Protein AF-A0A851FUX0-F1 (afdb_monomer_lite)

Foldseek 3Di:
DPDPVVVVVVVLVVCVVPPVVCLVVSDDPVSPDPPPPQFDDKDKDAWDDDPHDIGGWIWIARPVVRDIDTDD

Sequence (72 aa):
KIDAHCRDLVDEAKNYLLLPLERPNMQGPRTRSRKPLRYGEVLYAVGGWCSGDAIASVERMDARTGEWRCVA

pLDDT: mean 89.7, std 10.46, range [58.06, 97.81]

Secondary structure (DSSP, 8-state):
---HHHHHHHHHHHHHHH-TTTGGG--STTTS-----TTT--EEEEEEEETTEEEEEEEEEETTTTEEEE--

Organism: Pitta sordida (NCBI:txid9163)

Radius of gyration: 18.77 Å; chains: 1; bounding box: 36×46×39 Å

Structure (mmCIF, N/CA/C/O backbone):
data_AF-A0A851FUX0-F1
#
_entry.id   AF-A0A851FUX0-F1
#
loop_
_atom_site.group_PDB
_atom_site.id
_atom_site.type_symbol
_atom_site.label_atom_id
_atom_site.label_alt_id
_atom_site.label_comp_i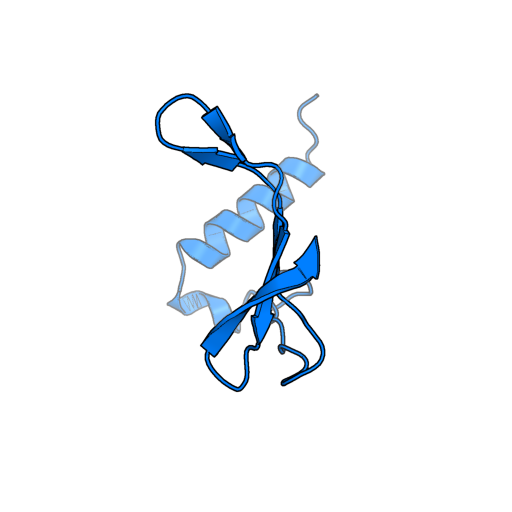d
_atom_site.label_asym_id
_atom_site.label_entity_id
_atom_site.label_seq_id
_atom_site.pdbx_PDB_ins_code
_atom_site.Cartn_x
_atom_site.Cartn_y
_atom_site.Cartn_z
_atom_site.occupancy
_atom_site.B_iso_or_equiv
_atom_site.auth_seq_id
_atom_site.auth_comp_id
_atom_site.auth_asym_id
_atom_site.auth_atom_id
_atom_site.pdbx_PDB_model_num
ATOM 1 N N . LYS A 1 1 ? 0.828 28.847 -4.810 1.00 58.06 1 LYS A N 1
ATOM 2 C CA . LYS A 1 1 ? -0.507 29.058 -4.198 1.00 58.06 1 LYS A CA 1
ATOM 3 C C . LYS A 1 1 ? -0.507 28.358 -2.847 1.00 58.06 1 LYS A C 1
ATOM 5 O O . LYS A 1 1 ? -0.267 27.161 -2.829 1.00 58.06 1 LYS A O 1
ATOM 10 N N . ILE A 1 2 ? -0.692 29.094 -1.752 1.00 70.62 2 ILE A N 1
ATOM 11 C CA . ILE A 1 2 ? -0.924 28.510 -0.424 1.00 70.62 2 ILE A CA 1
ATOM 12 C C . ILE A 1 2 ? -2.422 28.237 -0.368 1.00 70.62 2 ILE A C 1
ATOM 14 O O . ILE A 1 2 ? -3.212 29.155 -0.171 1.00 70.62 2 ILE A O 1
ATOM 18 N N . ASP A 1 3 ? -2.812 27.009 -0.691 1.00 89.38 3 ASP A N 1
ATOM 19 C CA . ASP A 1 3 ? -4.205 26.593 -0.597 1.00 89.38 3 ASP A CA 1
ATOM 20 C C . ASP A 1 3 ? -4.514 26.288 0.872 1.00 89.38 3 ASP A C 1
ATOM 22 O O . ASP A 1 3 ? -3.887 25.415 1.480 1.00 89.38 3 ASP A O 1
ATOM 26 N N . ALA A 1 4 ? -5.448 27.043 1.449 1.00 91.56 4 ALA A N 1
ATOM 27 C CA . ALA A 1 4 ? -5.868 26.860 2.831 1.00 91.56 4 ALA A CA 1
ATOM 28 C C . ALA A 1 4 ? -6.378 25.433 3.077 1.00 91.56 4 ALA A C 1
ATOM 30 O O . ALA A 1 4 ? -6.067 24.856 4.114 1.00 91.56 4 ALA A O 1
ATOM 31 N N . HIS A 1 5 ? -7.047 24.832 2.090 1.00 93.19 5 HIS A N 1
ATOM 32 C CA . HIS A 1 5 ? -7.546 23.470 2.185 1.00 93.19 5 HIS A CA 1
ATOM 33 C C . HIS A 1 5 ? -6.406 22.452 2.279 1.00 93.19 5 HIS A C 1
ATOM 35 O O . HIS A 1 5 ? -6.436 21.555 3.118 1.00 93.19 5 HIS A O 1
ATOM 41 N N . CYS A 1 6 ? -5.357 22.614 1.467 1.00 93.25 6 CYS A N 1
ATOM 42 C CA . CYS A 1 6 ? -4.178 21.752 1.545 1.00 93.25 6 CYS A CA 1
ATOM 43 C C . CYS A 1 6 ? -3.475 21.872 2.902 1.00 93.25 6 CYS A C 1
ATOM 45 O O . CYS A 1 6 ? -3.030 20.863 3.446 1.00 93.25 6 CYS A O 1
ATOM 47 N N . ARG A 1 7 ? -3.388 23.089 3.457 1.00 94.56 7 ARG A N 1
ATOM 48 C CA . ARG A 1 7 ? -2.811 23.312 4.790 1.00 94.56 7 ARG A CA 1
ATOM 49 C C . ARG A 1 7 ? -3.625 22.592 5.868 1.00 94.56 7 ARG A C 1
ATOM 51 O O . ARG A 1 7 ? -3.037 21.876 6.669 1.00 94.56 7 ARG A O 1
ATOM 58 N N . ASP A 1 8 ? -4.950 22.709 5.836 1.00 94.19 8 ASP A N 1
ATOM 59 C CA . ASP A 1 8 ? -5.828 22.063 6.818 1.00 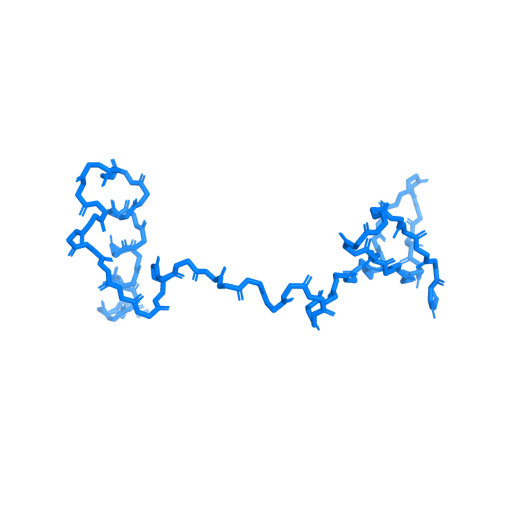94.19 8 ASP A CA 1
ATOM 60 C C . ASP A 1 8 ? -5.707 20.527 6.780 1.00 94.19 8 ASP A C 1
ATOM 62 O O . ASP A 1 8 ? -5.698 19.883 7.827 1.00 94.19 8 ASP A O 1
ATOM 66 N N . LEU A 1 9 ? -5.532 19.929 5.592 1.00 93.75 9 LEU A N 1
ATOM 67 C CA . LEU A 1 9 ? -5.290 18.484 5.447 1.00 93.75 9 LEU A CA 1
ATOM 68 C C . LEU A 1 9 ? -3.954 18.041 6.065 1.00 93.75 9 LEU A C 1
ATOM 70 O O . LEU A 1 9 ? -3.864 16.963 6.655 1.00 93.75 9 LEU A O 1
ATOM 74 N N . VAL A 1 10 ? -2.907 18.858 5.926 1.00 94.12 10 VAL A N 1
ATOM 75 C CA . VAL A 1 10 ? -1.599 18.580 6.538 1.00 94.12 10 VAL A CA 1
ATOM 76 C C . VAL A 1 10 ? -1.673 18.736 8.056 1.00 94.12 10 VAL A C 1
ATOM 78 O O . VAL A 1 10 ? -1.131 17.895 8.775 1.00 94.12 10 VAL A O 1
ATOM 81 N N . ASP A 1 11 ? -2.376 19.758 8.545 1.00 94.56 11 ASP A N 1
ATOM 82 C CA . ASP A 1 11 ? -2.591 19.984 9.976 1.00 94.56 11 ASP A CA 1
ATOM 83 C C . ASP A 1 11 ? -3.409 18.835 10.606 1.00 94.56 11 ASP A C 1
ATOM 85 O O . ASP A 1 11 ? -3.025 18.318 11.657 1.00 94.56 11 ASP A O 1
ATOM 89 N N . GLU A 1 12 ? -4.464 18.352 9.931 1.00 94.75 12 GLU A N 1
ATOM 90 C CA . GLU A 1 12 ? -5.232 17.153 10.316 1.00 94.75 12 GLU A CA 1
ATOM 91 C C . GLU A 1 12 ? -4.307 15.934 10.482 1.00 94.75 12 GLU A C 1
ATOM 93 O O . GLU A 1 12 ? -4.301 15.281 11.531 1.00 94.75 12 GLU A O 1
ATOM 98 N N . ALA A 1 13 ? -3.482 15.647 9.467 1.00 94.56 13 ALA A N 1
ATOM 99 C CA . ALA A 1 13 ? -2.574 14.502 9.474 1.00 94.56 13 ALA A CA 1
ATOM 100 C C . ALA A 1 13 ? -1.497 14.612 10.565 1.00 94.56 13 ALA A C 1
ATOM 102 O O . ALA A 1 13 ? -1.202 13.633 11.260 1.00 94.56 13 ALA A O 1
ATOM 103 N N . LYS A 1 14 ? -0.924 15.808 10.741 1.00 95.88 14 LYS A N 1
ATOM 104 C CA . LYS A 1 14 ? 0.097 16.087 11.753 1.00 95.88 14 LYS A CA 1
ATOM 105 C C . LYS A 1 14 ? -0.459 15.896 13.161 1.00 95.88 14 LYS A C 1
ATOM 107 O O . LYS A 1 14 ? 0.166 15.205 13.962 1.00 95.88 14 LYS A O 1
ATOM 112 N N . ASN A 1 15 ? -1.632 16.454 13.453 1.00 95.56 15 ASN A N 1
ATOM 113 C CA . ASN A 1 15 ? -2.261 16.328 14.767 1.00 95.56 15 ASN A CA 1
ATOM 114 C C . ASN A 1 15 ? -2.596 14.868 15.083 1.00 95.56 15 ASN A C 1
ATOM 116 O O . ASN A 1 15 ? -2.231 14.379 16.149 1.00 95.56 15 ASN A O 1
ATOM 120 N N . TYR A 1 16 ? -3.179 14.129 14.134 1.00 94.62 16 TYR A N 1
ATOM 121 C CA . TYR A 1 16 ? -3.488 12.710 14.333 1.00 94.62 16 TYR A CA 1
ATOM 122 C C . TYR A 1 16 ? -2.241 11.861 14.638 1.00 94.62 16 TYR A C 1
ATOM 124 O O . TYR A 1 16 ? -2.276 10.943 15.470 1.00 94.62 16 TYR A O 1
ATOM 132 N N . LEU A 1 17 ? -1.120 12.156 13.972 1.00 94.06 17 LEU A N 1
ATOM 133 C CA . LEU A 1 17 ? 0.150 11.473 14.207 1.00 94.06 17 LEU A CA 1
ATOM 134 C C . LEU A 1 17 ? 0.730 11.818 15.585 1.00 94.06 17 LEU A C 1
ATOM 136 O O . LEU A 1 17 ? 1.093 10.902 16.325 1.00 94.06 17 LEU A O 1
ATOM 140 N N . LEU A 1 18 ? 0.797 13.111 15.914 1.00 97.06 18 LEU A N 1
ATOM 141 C CA . LEU A 1 18 ? 1.510 13.633 17.083 1.00 97.06 18 LEU A CA 1
ATOM 142 C C . LEU A 1 18 ? 0.704 13.583 18.392 1.00 97.06 18 LEU A C 1
ATOM 144 O O . LEU A 1 18 ? 1.309 13.651 19.459 1.00 97.06 18 LEU A O 1
ATOM 148 N N . LEU A 1 19 ? -0.626 13.432 18.340 1.00 96.12 19 LEU A N 1
ATOM 149 C CA . LEU A 1 19 ? -1.517 13.475 19.509 1.00 96.12 19 LEU A CA 1
ATOM 150 C C . LEU A 1 19 ? -2.278 12.145 19.690 1.00 96.12 19 LEU A C 1
ATOM 152 O O . LEU A 1 19 ? -3.494 12.076 19.503 1.00 96.12 19 LEU A O 1
ATOM 156 N N . PRO A 1 20 ? -1.592 11.045 20.068 1.00 93.25 20 PRO A N 1
ATOM 157 C CA . PRO A 1 20 ? -2.200 9.716 20.153 1.00 93.25 20 PRO A CA 1
ATOM 158 C C . PRO A 1 20 ? -3.351 9.620 21.164 1.00 93.25 20 PRO A C 1
ATOM 160 O O . PRO A 1 20 ? -4.301 8.878 20.919 1.00 93.25 20 PRO A O 1
ATOM 163 N N . LEU A 1 21 ? -3.290 10.383 22.261 1.00 96.94 21 LEU A N 1
ATOM 164 C CA . LEU A 1 21 ? -4.337 10.424 23.291 1.00 96.94 21 LEU A CA 1
ATOM 165 C C . LEU A 1 21 ? -5.614 11.130 22.812 1.00 96.94 21 LEU A C 1
ATOM 167 O O . LEU A 1 21 ? -6.693 10.854 23.328 1.00 96.94 21 LEU A O 1
ATOM 171 N N . GLU A 1 22 ? -5.511 11.999 21.805 1.00 95.25 22 GLU A N 1
ATOM 172 C CA . GLU A 1 22 ? -6.648 12.751 21.264 1.00 95.25 22 GLU A CA 1
ATOM 173 C C . GLU A 1 22 ? -7.300 12.076 20.052 1.00 95.25 22 GLU A C 1
ATOM 175 O O . GLU A 1 22 ? -8.390 12.470 19.637 1.00 95.25 22 GLU A O 1
ATOM 180 N N . ARG A 1 23 ? -6.694 11.012 19.507 1.00 93.69 23 ARG A N 1
ATOM 181 C CA . ARG A 1 23 ? -7.225 10.265 18.353 1.00 93.69 23 ARG A CA 1
ATOM 182 C C . ARG A 1 23 ? -8.700 9.855 18.472 1.00 93.69 23 ARG A C 1
ATOM 184 O O . ARG A 1 23 ? -9.374 9.910 17.440 1.00 93.69 23 ARG A O 1
ATOM 191 N N . PRO A 1 24 ? -9.250 9.479 19.649 1.00 94.00 24 PRO A N 1
ATOM 192 C CA . PRO A 1 24 ? -10.684 9.200 19.778 1.00 94.00 24 PRO A CA 1
ATOM 193 C C . PRO A 1 24 ? -11.584 10.371 19.353 1.00 94.00 24 PRO A C 1
ATOM 195 O O . PRO A 1 24 ? -12.687 10.139 18.870 1.00 94.00 24 PRO A O 1
ATOM 198 N N . ASN A 1 25 ? -11.091 11.608 19.458 1.00 94.06 25 ASN A N 1
ATOM 199 C CA . ASN A 1 25 ? -11.804 12.832 19.086 1.00 94.06 25 ASN A CA 1
ATOM 200 C C . ASN A 1 25 ? -11.495 13.308 17.654 1.00 94.06 25 ASN A C 1
ATOM 202 O O . ASN A 1 25 ? -12.140 14.225 17.160 1.00 94.06 25 ASN A O 1
ATOM 206 N N . MET A 1 26 ? -10.531 12.688 16.967 1.00 93.44 26 MET A N 1
ATOM 207 C CA . MET A 1 26 ? -10.081 13.059 15.615 1.00 93.44 26 MET A CA 1
ATOM 208 C C . MET A 1 26 ? -10.612 12.098 14.538 1.00 93.44 26 MET A C 1
ATOM 210 O O . MET A 1 26 ? -9.955 11.842 13.527 1.00 93.44 26 MET A O 1
ATOM 214 N N . GLN A 1 27 ? -11.779 11.493 14.764 1.00 91.69 27 GLN A N 1
ATOM 215 C CA . GLN A 1 27 ? -12.356 10.518 13.839 1.00 91.69 27 GLN A CA 1
ATOM 216 C C . GLN A 1 27 ? -12.941 11.205 12.599 1.00 91.69 27 GLN A C 1
ATOM 218 O O . GLN A 1 27 ? -13.702 12.163 12.693 1.00 91.69 27 GLN A O 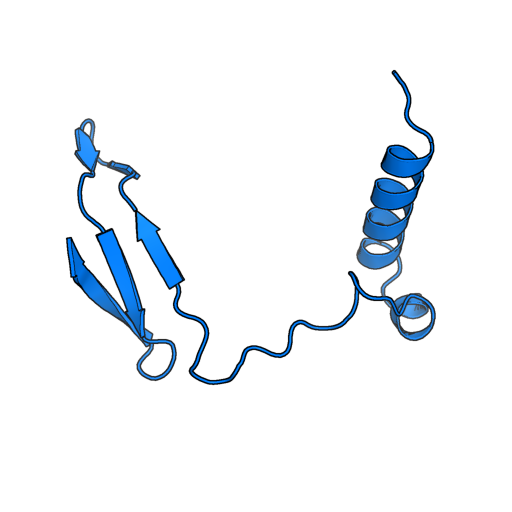1
ATOM 223 N N . GLY A 1 28 ? -12.614 10.677 11.424 1.00 88.94 28 GLY A N 1
ATOM 224 C CA . GLY A 1 28 ? -13.050 11.200 10.139 1.00 88.94 28 GLY A CA 1
ATOM 225 C C . GLY A 1 28 ? -12.774 10.215 9.000 1.00 88.94 28 GLY A C 1
ATOM 226 O O . GLY A 1 28 ? -12.172 9.159 9.213 1.00 88.94 28 GLY A O 1
ATOM 227 N N . PRO A 1 29 ? -13.190 10.532 7.762 1.00 89.06 29 PRO A N 1
ATOM 228 C CA . PRO A 1 29 ? -13.027 9.636 6.615 1.00 89.06 29 PRO A CA 1
ATOM 229 C C . PRO A 1 29 ? -11.576 9.196 6.364 1.00 89.06 29 PRO A C 1
ATOM 231 O O . PRO A 1 29 ? -11.354 8.089 5.877 1.00 89.06 29 PRO A O 1
ATOM 234 N N . ARG A 1 30 ? -10.599 10.049 6.707 1.00 90.75 30 ARG A N 1
ATOM 235 C CA . ARG A 1 30 ? -9.159 9.822 6.491 1.00 90.75 30 ARG A CA 1
ATOM 236 C C . ARG A 1 30 ? -8.462 9.141 7.670 1.00 90.75 30 ARG A C 1
ATOM 238 O O . ARG A 1 30 ? -7.464 8.460 7.457 1.00 90.75 30 ARG A O 1
ATOM 245 N N . THR A 1 31 ? -8.986 9.300 8.885 1.00 89.88 31 THR A N 1
ATOM 246 C CA . THR A 1 31 ? -8.439 8.708 10.120 1.00 89.88 31 THR A CA 1
ATOM 247 C C . THR A 1 31 ? -9.121 7.397 10.505 1.00 89.88 31 THR A C 1
ATOM 249 O O . THR A 1 31 ? -8.608 6.647 11.336 1.00 89.88 31 THR A O 1
ATOM 252 N N . ARG A 1 32 ? -10.250 7.069 9.862 1.00 83.62 32 ARG A N 1
ATOM 253 C CA . ARG A 1 32 ? -10.901 5.767 9.987 1.00 83.62 32 ARG A CA 1
ATOM 254 C C . ARG A 1 32 ? -9.905 4.673 9.620 1.00 83.62 32 ARG A C 1
ATOM 256 O O . ARG A 1 32 ? -9.388 4.652 8.502 1.00 83.62 32 ARG A O 1
ATOM 263 N N . SER A 1 33 ? -9.698 3.731 10.544 1.00 77.69 33 SER A N 1
ATOM 264 C CA . SER A 1 33 ? -8.948 2.510 10.253 1.00 77.69 33 SER A CA 1
ATOM 265 C C . SER A 1 33 ? -9.496 1.900 8.965 1.00 77.69 33 SER A C 1
ATOM 267 O O . SER A 1 33 ? -10.700 1.633 8.849 1.00 77.69 33 SER A O 1
ATOM 269 N N . ARG A 1 34 ? -8.625 1.740 7.967 1.00 79.12 34 ARG A N 1
ATOM 270 C CA . ARG A 1 34 ? -8.979 1.006 6.757 1.00 79.12 34 ARG A CA 1
ATOM 271 C C . ARG A 1 34 ? -9.304 -0.399 7.236 1.00 79.12 34 ARG A C 1
ATOM 273 O O . ARG A 1 34 ? -8.442 -1.055 7.805 1.00 79.12 34 ARG A O 1
ATOM 280 N N . LYS A 1 35 ? -10.559 -0.823 7.095 1.00 68.00 35 LYS A N 1
ATOM 281 C CA . LYS A 1 35 ? -10.904 -2.226 7.294 1.00 68.00 35 LYS A CA 1
ATOM 282 C C . LYS A 1 35 ? -10.380 -2.925 6.049 1.00 68.00 35 LYS A C 1
ATOM 284 O O . LYS A 1 35 ? -11.027 -2.745 5.017 1.00 68.00 35 LYS A O 1
ATOM 289 N N . PRO A 1 36 ? -9.251 -3.657 6.100 1.00 61.84 36 PRO A N 1
ATOM 290 C CA . PRO A 1 36 ? -8.899 -4.481 4.966 1.00 61.84 36 PRO A CA 1
ATOM 291 C C . PRO A 1 36 ? -10.102 -5.385 4.720 1.00 61.84 36 PRO A C 1
ATOM 293 O O . PRO A 1 36 ? -10.593 -6.050 5.645 1.00 61.84 36 PRO A O 1
ATOM 296 N N . LEU A 1 37 ? -10.638 -5.367 3.500 1.00 64.31 37 LEU A N 1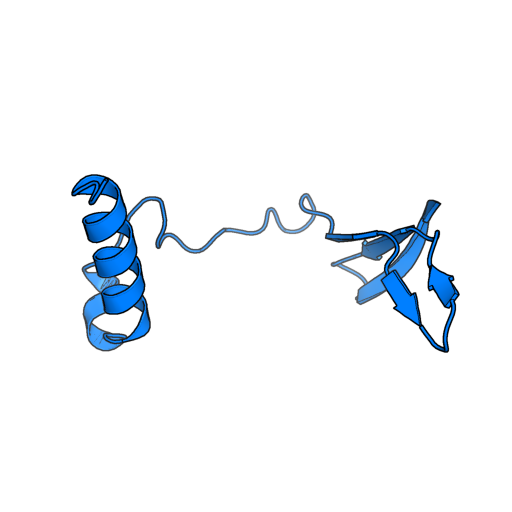
ATOM 297 C CA . LEU A 1 37 ? -11.495 -6.460 3.065 1.00 64.31 37 LEU A CA 1
ATOM 298 C C . LEU A 1 37 ? -10.614 -7.690 3.233 1.00 64.31 37 LEU A C 1
ATOM 300 O O . LEU A 1 37 ? -9.640 -7.814 2.499 1.00 64.31 37 LEU A O 1
ATOM 304 N N . ARG A 1 38 ? -10.896 -8.521 4.250 1.00 61.56 38 ARG A N 1
ATOM 305 C CA . ARG A 1 38 ? -9.958 -9.516 4.811 1.00 61.56 38 ARG A CA 1
ATOM 306 C C . ARG A 1 38 ? -9.215 -10.355 3.760 1.00 61.56 38 ARG A C 1
ATOM 308 O O . ARG A 1 38 ? -8.145 -10.855 4.070 1.00 61.56 38 ARG A O 1
ATOM 315 N N . TYR A 1 39 ? -9.774 -10.490 2.555 1.00 59.50 39 TYR A N 1
ATOM 316 C CA . TYR A 1 39 ? -9.203 -11.222 1.424 1.00 59.50 39 TYR A CA 1
ATOM 317 C C . TYR A 1 39 ? -9.454 -10.568 0.046 1.00 59.50 39 TYR A C 1
ATOM 319 O O . TYR A 1 39 ? -9.323 -11.241 -0.970 1.00 59.50 39 TYR A O 1
ATOM 327 N N . GLY A 1 40 ? -9.882 -9.299 -0.009 1.00 64.06 40 GLY A N 1
ATOM 328 C CA . GLY A 1 40 ? -10.239 -8.624 -1.271 1.00 64.06 40 GLY A CA 1
ATOM 329 C C . GLY A 1 40 ? -9.163 -7.679 -1.808 1.00 64.06 40 GLY A C 1
ATOM 330 O O . GLY A 1 40 ? -9.094 -7.439 -3.009 1.00 64.06 40 GLY A O 1
ATOM 331 N N . GLU A 1 41 ? -8.324 -7.146 -0.923 1.00 75.56 41 GLU A N 1
ATOM 332 C CA . GLU A 1 41 ? -7.241 -6.240 -1.295 1.00 75.56 41 GLU A CA 1
ATOM 333 C C . GLU A 1 41 ? -5.964 -7.051 -1.529 1.00 75.56 41 GLU A C 1
ATOM 335 O O . GLU A 1 41 ? -5.547 -7.839 -0.682 1.00 75.56 41 GLU A O 1
ATOM 340 N N . VAL A 1 42 ? -5.362 -6.874 -2.703 1.00 83.81 42 VAL A N 1
ATOM 341 C CA . VAL A 1 42 ? -4.167 -7.599 -3.136 1.00 83.81 42 VAL A CA 1
ATOM 342 C C . VAL A 1 42 ? -3.032 -6.601 -3.314 1.00 83.81 42 VAL A C 1
ATOM 344 O O . VAL A 1 42 ? -3.221 -5.549 -3.925 1.00 83.81 42 VAL A O 1
ATOM 347 N N . LEU A 1 43 ? -1.853 -6.935 -2.792 1.00 90.75 43 LEU A N 1
ATOM 348 C CA . LEU A 1 43 ? -0.653 -6.125 -2.964 1.00 90.75 43 LEU A CA 1
ATOM 349 C C . LEU A 1 43 ? 0.142 -6.629 -4.170 1.00 90.75 43 LEU A C 1
ATOM 351 O O . LEU A 1 43 ? 0.419 -7.825 -4.281 1.00 90.75 43 LEU A O 1
ATOM 355 N N . TYR A 1 44 ? 0.512 -5.693 -5.042 1.00 95.31 44 TYR A N 1
ATOM 356 C CA . TYR A 1 44 ? 1.388 -5.926 -6.184 1.00 95.31 44 TYR A CA 1
ATOM 357 C C . TYR A 1 44 ? 2.662 -5.093 -6.038 1.00 95.31 44 TYR A C 1
ATOM 359 O O . TYR A 1 44 ? 2.591 -3.904 -5.722 1.00 95.31 44 TYR A O 1
ATOM 367 N N . ALA A 1 45 ? 3.809 -5.712 -6.293 1.00 96.94 45 ALA A N 1
ATOM 368 C CA . ALA A 1 45 ? 5.083 -5.039 -6.507 1.00 96.94 45 ALA A CA 1
ATOM 369 C C . ALA A 1 45 ? 5.385 -5.077 -8.008 1.00 96.94 45 ALA A C 1
ATOM 371 O O . ALA A 1 45 ? 5.338 -6.145 -8.608 1.00 96.94 45 ALA A O 1
ATOM 372 N N . VAL A 1 46 ? 5.630 -3.919 -8.623 1.00 97.62 46 VAL A N 1
ATOM 373 C CA . VAL A 1 46 ? 5.833 -3.786 -10.073 1.00 97.62 46 VAL A CA 1
ATOM 374 C C . VAL A 1 46 ? 7.204 -3.177 -10.321 1.00 97.62 46 VAL A C 1
ATOM 376 O O . VAL A 1 46 ? 7.459 -2.038 -9.926 1.00 97.62 46 VAL A O 1
ATOM 379 N N . GLY A 1 47 ? 8.053 -3.928 -11.011 1.00 97.06 47 GLY A N 1
ATOM 380 C CA . GLY A 1 47 ? 9.379 -3.511 -11.431 1.00 97.06 47 GLY A CA 1
ATOM 381 C C . GLY A 1 47 ? 10.335 -3.204 -10.278 1.00 97.06 47 GLY A C 1
ATOM 382 O O . GLY A 1 47 ? 10.275 -3.815 -9.213 1.00 97.06 47 GLY A O 1
ATOM 383 N N . GLY A 1 48 ? 11.249 -2.263 -10.506 1.00 96.69 48 GLY A N 1
ATOM 384 C CA . GLY A 1 48 ? 12.251 -1.840 -9.529 1.00 96.69 48 GLY A CA 1
ATOM 385 C C . GLY A 1 48 ? 13.651 -1.774 -10.127 1.00 96.69 48 GLY A C 1
ATOM 386 O O . GLY A 1 48 ? 13.827 -1.771 -11.344 1.00 96.69 48 GLY A O 1
ATOM 387 N N . TRP A 1 49 ? 14.651 -1.711 -9.254 1.00 97.06 49 TRP A N 1
ATOM 388 C CA . TRP A 1 49 ? 16.060 -1.712 -9.632 1.00 97.06 49 TRP A CA 1
ATOM 389 C C . TRP A 1 49 ? 16.844 -2.567 -8.649 1.00 97.06 49 TRP A C 1
ATOM 391 O O . TRP A 1 49 ? 16.738 -2.368 -7.437 1.00 97.06 49 TRP A O 1
ATOM 401 N N . CYS A 1 50 ? 17.632 -3.507 -9.155 1.00 96.31 50 CYS A N 1
ATOM 402 C CA . CYS A 1 50 ? 18.472 -4.357 -8.323 1.00 96.31 50 CYS A CA 1
ATOM 403 C C . CYS A 1 50 ? 19.766 -4.685 -9.061 1.00 96.31 50 CYS A C 1
ATOM 405 O O . CYS A 1 50 ? 19.754 -4.980 -10.250 1.00 96.31 50 CYS A O 1
ATOM 407 N N . SER A 1 51 ? 20.891 -4.613 -8.347 1.00 95.56 51 SER A N 1
ATOM 408 C CA . SER A 1 51 ? 22.212 -5.026 -8.848 1.00 95.56 51 SER A CA 1
ATOM 409 C C . SER A 1 51 ? 22.652 -4.399 -10.179 1.00 95.56 51 SER A C 1
ATOM 411 O O . SER A 1 51 ? 23.429 -4.998 -10.912 1.00 95.56 51 SER A O 1
ATOM 413 N N . GLY A 1 52 ? 22.209 -3.171 -10.464 1.00 97.12 52 GLY A N 1
ATOM 414 C CA . GLY A 1 52 ? 22.593 -2.438 -11.675 1.00 97.12 52 GLY A CA 1
ATOM 415 C C . GLY A 1 52 ? 21.643 -2.610 -12.858 1.00 97.12 52 GLY A C 1
ATOM 416 O O . GLY A 1 52 ? 21.884 -1.981 -13.882 1.00 97.12 52 GLY A O 1
ATOM 417 N N . ASP A 1 53 ? 20.558 -3.369 -12.690 1.00 97.75 53 ASP A N 1
ATOM 418 C CA . ASP A 1 53 ? 19.566 -3.614 -13.731 1.00 97.75 53 ASP A CA 1
ATOM 419 C C . ASP A 1 53 ? 18.149 -3.229 -13.291 1.00 97.75 53 ASP A C 1
ATOM 421 O O . ASP A 1 53 ? 17.768 -3.310 -12.115 1.00 97.75 53 ASP A O 1
ATOM 425 N N . ALA A 1 54 ? 17.347 -2.829 -14.278 1.00 97.44 54 ALA A N 1
ATOM 426 C CA . ALA A 1 54 ? 15.922 -2.613 -14.097 1.00 97.44 54 ALA A CA 1
ATOM 427 C C . ALA A 1 54 ? 15.194 -3.957 -13.980 1.00 97.44 54 ALA A C 1
ATOM 429 O O . ALA A 1 54 ? 15.402 -4.872 -14.777 1.00 97.44 54 ALA A O 1
ATOM 430 N N . ILE A 1 55 ? 14.292 -4.054 -13.009 1.00 97.62 55 ILE A N 1
ATOM 431 C CA . ILE A 1 55 ? 13.413 -5.208 -12.840 1.00 97.62 55 ILE A CA 1
ATOM 432 C C . ILE A 1 55 ? 12.145 -4.956 -13.652 1.00 97.62 55 ILE A C 1
ATOM 434 O O . ILE A 1 55 ? 11.514 -3.908 -13.516 1.00 97.62 55 ILE A O 1
ATOM 438 N N . ALA A 1 56 ? 11.772 -5.927 -14.485 1.00 96.69 56 ALA A N 1
ATOM 439 C CA . ALA A 1 56 ? 10.546 -5.892 -15.285 1.00 96.69 56 ALA A CA 1
ATOM 440 C C . ALA A 1 56 ? 9.408 -6.738 -14.690 1.00 96.69 56 ALA A C 1
ATOM 442 O 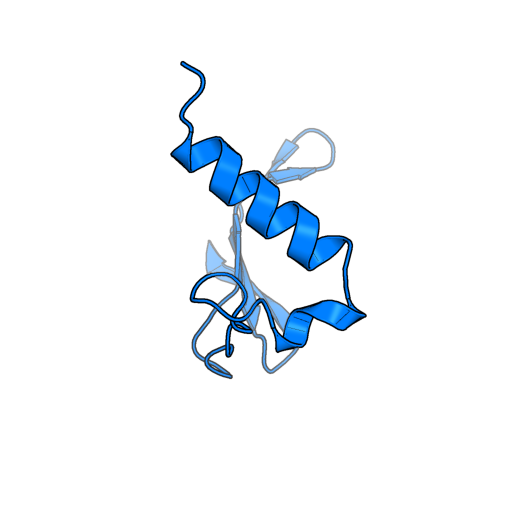O . ALA A 1 56 ? 8.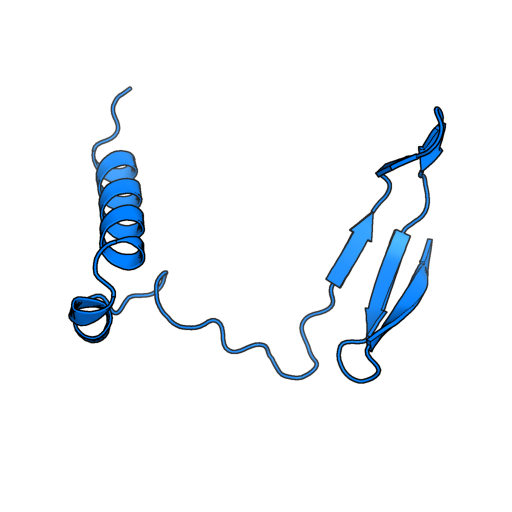280 -6.644 -15.165 1.00 96.69 56 ALA A O 1
ATOM 443 N N . SER A 1 57 ? 9.693 -7.551 -13.668 1.00 96.94 57 SER A N 1
ATOM 444 C CA . SER A 1 57 ? 8.716 -8.473 -13.097 1.00 96.94 57 SER A CA 1
ATOM 445 C C . SER A 1 57 ? 7.652 -7.769 -12.264 1.00 96.94 57 SER A C 1
ATOM 447 O O . SER A 1 57 ? 7.862 -6.694 -11.692 1.00 96.94 57 SER A O 1
ATOM 449 N N . VAL A 1 58 ? 6.510 -8.432 -12.148 1.00 97.75 58 VAL A N 1
ATOM 450 C CA . VAL A 1 58 ? 5.424 -8.087 -11.243 1.00 97.75 58 VAL A CA 1
ATOM 451 C C . VAL A 1 58 ? 5.184 -9.252 -10.302 1.00 97.75 58 VAL A C 1
ATOM 453 O O . VAL A 1 58 ? 4.999 -10.390 -10.729 1.00 97.75 58 VAL A O 1
ATOM 456 N N . GLU A 1 59 ? 5.126 -8.964 -9.009 1.00 97.81 59 GLU A N 1
ATOM 457 C CA . GLU A 1 59 ? 4.875 -9.957 -7.972 1.00 97.81 59 GLU A CA 1
ATOM 458 C C . GLU A 1 59 ? 3.610 -9.614 -7.197 1.00 97.81 59 GLU A C 1
ATOM 460 O O . GLU A 1 59 ? 3.324 -8.452 -6.906 1.00 97.81 59 GLU A O 1
ATOM 465 N N . ARG A 1 60 ? 2.844 -10.644 -6.847 1.00 95.75 60 ARG A N 1
ATOM 466 C CA . ARG A 1 60 ? 1.606 -10.543 -6.078 1.00 95.75 60 ARG A CA 1
ATOM 467 C C . ARG A 1 60 ? 1.774 -11.225 -4.727 1.00 95.75 60 ARG A C 1
ATOM 469 O O . ARG A 1 60 ? 2.138 -12.399 -4.689 1.00 95.75 60 ARG A O 1
ATOM 476 N N . MET A 1 61 ? 1.415 -10.535 -3.649 1.00 93.69 61 MET A N 1
ATOM 477 C CA . MET A 1 61 ? 1.349 -11.110 -2.302 1.00 93.69 61 MET A CA 1
ATOM 478 C C . MET A 1 61 ? -0.030 -11.737 -2.042 1.00 93.69 61 MET A C 1
ATOM 480 O O . MET A 1 61 ? -1.055 -11.060 -2.157 1.00 93.69 61 MET A O 1
ATOM 484 N N . ASP A 1 62 ? -0.069 -13.008 -1.635 1.00 88.88 62 ASP A N 1
ATOM 485 C CA . ASP A 1 62 ? -1.249 -13.624 -1.015 1.00 88.88 62 ASP A CA 1
ATOM 486 C C . ASP A 1 62 ? -1.244 -13.317 0.492 1.00 88.88 62 ASP A C 1
ATOM 488 O O . ASP A 1 62 ? -0.462 -13.874 1.259 1.00 88.88 62 ASP A O 1
ATOM 492 N N . ALA A 1 63 ? -2.140 -12.432 0.937 1.00 84.25 63 ALA A N 1
ATOM 493 C CA . ALA A 1 63 ? -2.222 -12.015 2.338 1.00 84.25 63 ALA A CA 1
ATOM 494 C C . ALA A 1 63 ? -2.658 -13.134 3.309 1.00 84.25 63 ALA A C 1
ATOM 496 O O . ALA A 1 63 ? -2.498 -12.983 4.519 1.00 84.25 63 ALA A O 1
ATOM 497 N N . ARG A 1 64 ? -3.223 -14.246 2.813 1.00 84.19 64 ARG A N 1
ATOM 498 C CA . ARG A 1 64 ? -3.628 -15.391 3.644 1.00 84.19 64 ARG A CA 1
ATOM 499 C C . ARG A 1 64 ? -2.454 -16.316 3.932 1.00 84.19 64 ARG A C 1
ATOM 501 O O . ARG A 1 64 ? -2.374 -16.843 5.037 1.00 84.19 64 ARG A O 1
ATOM 508 N N . THR A 1 65 ? -1.602 -16.555 2.940 1.00 89.88 65 THR A N 1
ATOM 509 C CA . THR A 1 65 ? -0.454 -17.466 3.073 1.00 89.88 65 THR A CA 1
ATOM 510 C C . THR A 1 65 ? 0.849 -16.731 3.382 1.00 89.88 65 THR A C 1
ATOM 512 O O . THR A 1 65 ? 1.782 -17.351 3.876 1.00 89.88 65 THR A O 1
ATOM 515 N N . GLY A 1 66 ? 0.914 -15.421 3.125 1.00 89.69 66 GLY A N 1
ATOM 516 C CA . GLY A 1 66 ? 2.140 -14.626 3.218 1.00 89.69 66 GLY A CA 1
ATOM 517 C C . GLY A 1 66 ? 3.123 -14.887 2.074 1.00 89.69 66 GLY A C 1
ATOM 518 O O . GLY A 1 66 ? 4.284 -14.496 2.164 1.00 89.69 66 GLY A O 1
ATOM 519 N N . GLU A 1 67 ? 2.682 -15.569 1.015 1.00 94.62 67 GLU A N 1
ATOM 520 C CA . GLU A 1 67 ? 3.529 -15.936 -0.117 1.00 94.62 67 GLU A CA 1
ATOM 521 C C . GLU A 1 67 ? 3.496 -14.881 -1.222 1.00 94.62 67 GLU A C 1
ATOM 523 O O . GLU A 1 67 ? 2.436 -14.363 -1.583 1.00 94.62 67 GLU A O 1
ATOM 528 N N . TRP A 1 68 ? 4.653 -14.659 -1.840 1.00 95.94 68 TRP A N 1
ATOM 529 C CA . TRP A 1 68 ? 4.780 -13.902 -3.079 1.00 95.94 68 TRP A CA 1
ATOM 530 C C . TRP A 1 68 ? 4.804 -14.834 -4.284 1.00 95.94 68 TRP A C 1
ATOM 532 O O . TRP A 1 68 ? 5.394 -15.915 -4.237 1.00 95.94 68 TRP A O 1
ATOM 542 N N . ARG A 1 69 ? 4.165 -14.418 -5.380 1.00 96.31 69 ARG A N 1
ATOM 543 C CA . ARG A 1 69 ? 4.197 -15.137 -6.661 1.00 96.31 69 ARG A CA 1
ATOM 544 C C . ARG A 1 69 ? 4.400 -14.166 -7.812 1.00 96.31 69 ARG A C 1
ATOM 546 O O . ARG A 1 69 ? 3.716 -13.146 -7.871 1.00 96.31 69 ARG A O 1
ATOM 553 N N . CYS A 1 70 ? 5.289 -14.518 -8.734 1.00 96.62 70 CYS A N 1
ATOM 554 C CA . CYS A 1 70 ? 5.466 -13.786 -9.984 1.00 96.62 70 CYS A CA 1
ATOM 555 C C . CYS A 1 70 ? 4.200 -13.917 -10.852 1.00 96.62 70 CYS A C 1
ATOM 557 O O . CYS A 1 70 ? 3.610 -14.999 -10.931 1.00 96.62 70 CYS A O 1
ATOM 559 N N . VAL A 1 71 ? 3.754 -12.813 -11.451 1.00 96.50 71 VAL A N 1
ATOM 560 C CA . VAL A 1 71 ? 2.504 -12.733 -12.231 1.00 96.50 71 VAL A CA 1
ATOM 561 C C . VAL A 1 71 ? 2.666 -12.071 -13.600 1.00 96.50 71 VAL A C 1
ATOM 563 O O . VAL A 1 71 ? 1.774 -12.236 -14.432 1.00 96.50 71 VAL A O 1
ATOM 566 N N . ALA A 1 72 ? 3.762 -11.347 -13.835 1.00 89.62 72 ALA A N 1
ATOM 567 C CA . ALA A 1 72 ? 4.162 -10.821 -15.139 1.00 89.62 72 ALA A CA 1
ATOM 568 C C . ALA A 1 72 ? 5.672 -10.567 -15.169 1.00 89.62 72 ALA A C 1
ATOM 570 O O . ALA A 1 72 ? 6.242 -10.361 -14.073 1.00 89.62 72 ALA A O 1
#

InterPro domains:
  IPR006652 Kelch repeat type 1 [PF01344] (40-72)
  IPR015915 Kelch-type beta-propeller [G3DSA:2.120.10.80] (25-72)
  IPR015915 Kelch-type beta-propeller [SSF117281] (23-71)